Protein AF-A0A2W4JVY8-F1 (afdb_monomer_lite)

Radius of gyration: 20.28 Å; chains: 1; bounding box: 58×46×35 Å

Sequence (181 aa):
MRAIDIDEDLDGDTRDTGRDAWSLAETLRISRDPRIKYVIYEGQMFSSYASGGVPAWTWRPYTGENEHPSHIHVSILPTAKAAEDTSPWLSGPLAAPPPRTLQKGGTCMVKLPVLRHGDKGGNVKSLQALLVSKAGQYVGPKGPDGVFGRATDSAVRNVQKFFGLKVDGIVGEKTWPCLFL

Structure (mmCIF, N/CA/C/O backbone):
data_AF-A0A2W4JVY8-F1
#
_entry.id   AF-A0A2W4JVY8-F1
#
loop_
_atom_site.group_PDB
_atom_site.id
_atom_site.type_symbol
_atom_site.label_atom_id
_atom_site.label_alt_id
_atom_site.label_comp_id
_atom_site.label_asym_id
_atom_site.label_entity_id
_atom_site.label_seq_id
_atom_site.pdbx_PDB_ins_code
_atom_site.Cartn_x
_atom_site.Cartn_y
_atom_site.Cartn_z
_atom_site.occupancy
_atom_site.B_iso_or_equiv
_atom_site.auth_seq_id
_atom_site.auth_comp_id
_atom_site.auth_asym_id
_atom_site.auth_atom_id
_atom_site.pdbx_PDB_model_num
ATOM 1 N N . MET A 1 1 ? 27.002 3.069 -4.798 1.00 45.94 1 MET A N 1
ATOM 2 C CA . MET A 1 1 ? 26.092 3.998 -4.090 1.00 45.94 1 MET A CA 1
ATOM 3 C C . MET A 1 1 ? 26.222 3.730 -2.604 1.00 45.94 1 MET A C 1
ATOM 5 O O . MET A 1 1 ? 26.341 2.567 -2.251 1.00 45.94 1 MET A O 1
ATOM 9 N N . ARG A 1 2 ? 26.241 4.769 -1.763 1.00 49.28 2 ARG A 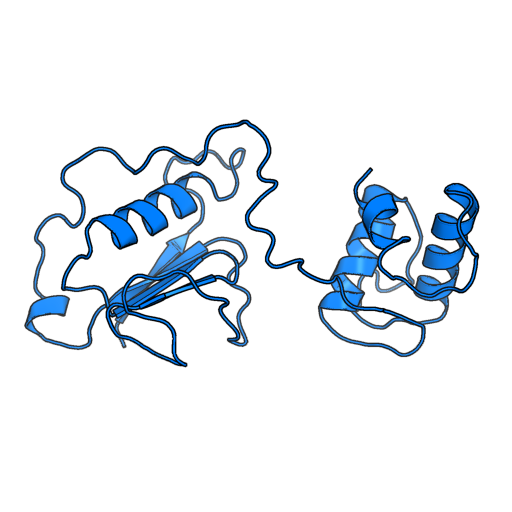N 1
ATOM 10 C CA . ARG A 1 2 ? 26.074 4.615 -0.313 1.00 49.28 2 ARG A CA 1
ATOM 11 C C . ARG A 1 2 ? 24.605 4.885 -0.003 1.00 49.28 2 ARG A C 1
ATOM 13 O O . ARG A 1 2 ? 24.094 5.946 -0.358 1.00 49.28 2 ARG A O 1
ATOM 20 N N . ALA A 1 3 ? 23.933 3.899 0.562 1.00 52.94 3 ALA A N 1
ATOM 21 C CA . ALA A 1 3 ? 22.595 4.037 1.101 1.00 52.94 3 ALA A CA 1
ATOM 22 C C . ALA A 1 3 ? 22.622 3.509 2.529 1.00 52.94 3 ALA A C 1
ATOM 24 O O . ALA A 1 3 ? 23.409 2.610 2.832 1.00 52.94 3 ALA A O 1
ATOM 25 N N . ILE A 1 4 ? 21.830 4.133 3.387 1.00 55.50 4 ILE A N 1
ATOM 26 C CA . ILE A 1 4 ? 21.646 3.718 4.767 1.00 55.50 4 ILE A CA 1
ATOM 27 C C . ILE A 1 4 ? 20.221 3.189 4.844 1.00 55.50 4 ILE A C 1
ATOM 29 O O . ILE A 1 4 ? 19.272 3.925 4.564 1.00 55.50 4 ILE A O 1
ATOM 33 N N . ASP A 1 5 ? 20.104 1.912 5.183 1.00 47.69 5 ASP A N 1
ATOM 34 C CA . ASP A 1 5 ? 18.845 1.310 5.590 1.00 47.69 5 ASP A CA 1
ATOM 35 C C . ASP A 1 5 ? 18.702 1.575 7.089 1.00 47.69 5 ASP A C 1
ATOM 37 O O . ASP A 1 5 ? 19.591 1.235 7.873 1.00 47.69 5 ASP A O 1
ATOM 41 N N . ILE A 1 6 ? 17.641 2.280 7.469 1.00 53.25 6 ILE A N 1
ATOM 42 C CA . ILE A 1 6 ? 17.311 2.537 8.870 1.00 53.25 6 ILE A CA 1
ATOM 43 C C . ILE A 1 6 ? 16.047 1.729 9.154 1.00 53.25 6 ILE A C 1
ATOM 45 O O . ILE A 1 6 ? 15.000 1.979 8.548 1.00 53.25 6 ILE A O 1
ATOM 49 N N . ASP A 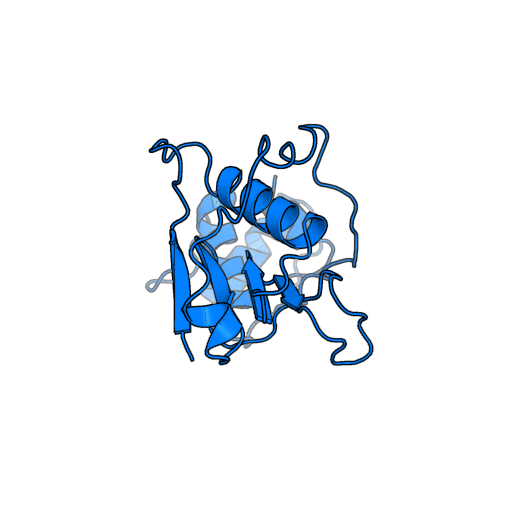1 7 ? 16.174 0.734 10.027 1.00 48.56 7 ASP A N 1
ATOM 50 C CA . ASP A 1 7 ? 15.074 -0.154 10.396 1.00 48.56 7 ASP A CA 1
ATOM 51 C C . ASP A 1 7 ? 13.972 0.585 11.175 1.00 48.56 7 ASP A C 1
ATOM 53 O O . ASP A 1 7 ? 14.187 1.657 11.741 1.00 48.56 7 ASP A O 1
ATOM 57 N N . GLU A 1 8 ? 12.777 -0.008 11.154 1.00 51.88 8 GLU A N 1
ATOM 58 C CA . GLU A 1 8 ? 11.476 0.521 11.597 1.00 51.88 8 GLU A CA 1
ATOM 59 C C . GLU A 1 8 ? 11.402 1.094 13.019 1.00 51.88 8 GLU A C 1
ATOM 61 O O . GLU A 1 8 ? 10.460 1.824 13.325 1.00 51.88 8 GLU A O 1
ATOM 66 N N . ASP A 1 9 ? 12.358 0.752 13.877 1.00 45.59 9 ASP A N 1
ATOM 67 C CA . ASP A 1 9 ? 12.278 0.956 15.316 1.00 45.59 9 ASP A CA 1
ATOM 68 C C . ASP A 1 9 ? 13.408 1.881 15.795 1.00 45.59 9 ASP A C 1
ATOM 70 O O . ASP A 1 9 ? 14.506 1.445 16.149 1.00 45.59 9 ASP A O 1
ATOM 74 N N . LEU A 1 10 ? 13.155 3.192 15.726 1.00 46.56 10 LEU A N 1
ATOM 75 C CA . LEU A 1 10 ? 14.096 4.224 16.171 1.00 46.56 10 LEU A CA 1
ATOM 76 C C . LEU A 1 10 ? 14.033 4.465 17.688 1.00 46.56 10 LEU A C 1
ATOM 78 O O . LEU A 1 10 ? 14.970 5.055 18.234 1.00 46.56 10 LEU A O 1
ATOM 82 N N . ASP A 1 11 ? 12.965 4.019 18.359 1.00 44.34 11 ASP A N 1
ATOM 83 C CA . ASP A 1 11 ? 12.701 4.245 19.785 1.00 44.34 11 ASP A CA 1
ATOM 84 C C . ASP A 1 11 ? 12.728 2.964 20.652 1.00 44.34 11 ASP A C 1
ATOM 86 O O . ASP A 1 11 ? 12.829 3.055 21.879 1.00 44.34 11 ASP A O 1
ATOM 90 N N . GLY A 1 12 ? 12.750 1.779 20.038 1.00 40.28 12 GLY A N 1
ATOM 91 C CA . GLY A 1 12 ? 12.801 0.466 20.684 1.00 40.28 12 GLY A CA 1
ATOM 92 C C . GLY A 1 12 ? 11.430 -0.134 21.031 1.00 40.28 12 GLY A C 1
ATOM 93 O O . GLY A 1 12 ? 11.389 -1.138 21.757 1.00 40.28 12 GLY A O 1
ATOM 94 N N . ASP A 1 13 ? 10.313 0.462 20.588 1.00 40.75 13 ASP A N 1
ATOM 95 C CA . ASP A 1 13 ? 8.955 -0.041 20.824 1.00 40.75 13 ASP A CA 1
ATOM 96 C C . ASP A 1 13 ? 8.315 -0.615 19.549 1.00 40.75 13 ASP A C 1
ATOM 98 O O . ASP A 1 13 ? 7.598 0.036 18.791 1.00 40.75 13 ASP A O 1
ATOM 102 N N . THR A 1 14 ? 8.440 -1.934 19.397 1.00 43.03 14 THR A N 1
ATOM 103 C CA . THR A 1 14 ? 7.786 -2.762 18.356 1.00 43.03 14 THR A CA 1
ATOM 104 C C . THR A 1 14 ? 6.246 -2.650 18.253 1.00 43.03 14 THR A C 1
ATOM 106 O O . THR A 1 14 ? 5.627 -3.346 17.444 1.00 43.03 14 THR A O 1
ATOM 109 N N . ARG A 1 15 ? 5.589 -1.815 19.071 1.00 45.47 15 ARG A N 1
ATOM 110 C CA . ARG A 1 15 ? 4.135 -1.588 19.076 1.00 45.47 15 ARG A CA 1
ATOM 111 C C . ARG A 1 15 ? 3.661 -0.463 18.148 1.00 45.47 15 ARG A C 1
ATOM 113 O O . ARG A 1 15 ? 2.446 -0.374 17.955 1.00 45.47 15 ARG A O 1
ATOM 120 N N . ASP A 1 16 ? 4.546 0.362 17.574 1.00 49.28 16 ASP A N 1
ATOM 121 C CA . ASP A 1 16 ? 4.160 1.494 16.700 1.00 49.28 16 ASP A CA 1
ATOM 122 C C . ASP A 1 16 ? 4.708 1.422 15.260 1.00 49.28 16 ASP A C 1
ATOM 124 O O . ASP A 1 16 ? 4.987 2.456 14.648 1.00 49.28 16 ASP A O 1
ATOM 128 N N . THR A 1 17 ? 4.822 0.196 14.723 1.00 46.59 17 THR A N 1
ATOM 129 C CA . THR A 1 17 ? 5.230 -0.164 13.342 1.00 46.59 17 THR A CA 1
ATOM 130 C C . THR A 1 17 ? 5.164 1.013 12.351 1.00 46.59 17 THR A C 1
ATOM 132 O O . THR A 1 17 ? 4.081 1.381 11.879 1.00 46.59 17 THR A O 1
ATOM 135 N N . GLY A 1 18 ? 6.317 1.637 12.082 1.00 50.03 18 GLY A N 1
ATOM 136 C CA . GLY A 1 18 ? 6.520 2.605 10.998 1.00 50.03 18 GLY A CA 1
ATOM 137 C C . GLY A 1 18 ? 6.258 4.090 11.301 1.00 50.03 18 GLY A C 1
ATOM 138 O O . GLY A 1 18 ? 6.602 4.942 10.477 1.00 50.03 18 GLY A O 1
ATOM 139 N N . ARG A 1 19 ? 5.690 4.483 12.452 1.00 52.03 19 ARG A N 1
ATOM 140 C CA . ARG A 1 19 ? 5.363 5.913 12.684 1.00 52.03 19 ARG A CA 1
ATOM 141 C C . ARG A 1 19 ? 6.576 6.830 12.805 1.00 52.03 19 ARG A C 1
ATOM 143 O O . ARG A 1 19 ? 6.536 7.964 12.309 1.00 52.03 19 ARG A O 1
ATOM 150 N N . ASP A 1 20 ? 7.649 6.341 13.406 1.00 59.16 20 ASP A N 1
ATOM 151 C CA . ASP A 1 20 ? 8.881 7.111 13.566 1.00 59.16 20 ASP A CA 1
ATOM 152 C C . ASP A 1 20 ? 9.660 7.197 12.257 1.00 59.16 20 ASP A C 1
ATOM 154 O O . ASP A 1 20 ? 10.174 8.260 11.905 1.00 59.16 20 ASP A O 1
ATOM 158 N N . ALA A 1 21 ? 9.649 6.119 11.471 1.00 64.06 21 ALA A N 1
ATOM 159 C CA . ALA A 1 21 ? 10.244 6.086 10.141 1.00 64.06 21 ALA A CA 1
ATOM 160 C C . ALA A 1 21 ? 9.531 7.043 9.166 1.00 64.06 21 ALA A C 1
ATOM 162 O O . ALA A 1 21 ? 10.201 7.752 8.410 1.00 64.06 21 ALA A O 1
ATOM 163 N N . TRP A 1 22 ? 8.196 7.154 9.230 1.00 70.25 22 TRP A N 1
ATOM 164 C CA . TRP A 1 22 ? 7.463 8.177 8.474 1.00 70.25 22 TRP A CA 1
ATOM 165 C C . TRP A 1 22 ? 7.855 9.591 8.906 1.00 70.25 22 TRP A C 1
ATOM 167 O O . TRP A 1 22 ? 8.162 10.439 8.066 1.00 70.25 22 TRP A O 1
ATOM 177 N N . SER A 1 23 ? 7.866 9.843 10.217 1.00 69.69 23 SER A N 1
ATOM 178 C CA . SER A 1 23 ? 8.196 11.155 10.783 1.00 69.69 23 SER A CA 1
ATOM 179 C C . SER A 1 23 ? 9.606 11.574 10.373 1.00 69.69 23 SER A C 1
ATOM 181 O O . SER A 1 23 ? 9.819 12.703 9.927 1.00 69.69 23 SER A O 1
ATOM 183 N N . LEU A 1 24 ? 10.560 10.642 10.401 1.00 71.12 24 LEU A N 1
ATOM 184 C CA . LEU A 1 24 ? 11.912 10.835 9.892 1.00 71.12 24 LEU A CA 1
ATOM 185 C C . LEU A 1 24 ? 11.927 11.137 8.387 1.00 71.12 24 LEU A C 1
ATOM 187 O O . LEU A 1 24 ? 12.520 12.137 7.978 1.00 71.12 24 LEU A O 1
ATOM 191 N N . ALA A 1 25 ? 11.254 10.330 7.564 1.00 77.31 25 ALA A N 1
ATOM 192 C CA . ALA A 1 25 ? 11.216 10.524 6.116 1.00 77.31 25 ALA A CA 1
ATOM 193 C C . ALA A 1 25 ? 10.635 11.892 5.729 1.00 77.31 25 ALA A C 1
ATOM 195 O O . ALA A 1 25 ? 11.188 12.594 4.878 1.00 77.31 25 ALA A O 1
ATOM 196 N N . GLU A 1 26 ? 9.551 12.305 6.384 1.00 79.25 26 GLU A N 1
ATOM 197 C CA . GLU A 1 26 ? 8.922 13.598 6.138 1.00 79.25 26 GLU A CA 1
ATOM 198 C C . GLU A 1 26 ? 9.798 14.755 6.630 1.00 79.25 26 GLU A C 1
ATOM 200 O O . GLU A 1 26 ? 9.937 15.762 5.931 1.00 79.25 26 GLU A O 1
ATOM 205 N N . THR A 1 27 ? 10.476 14.598 7.770 1.00 74.31 27 THR A N 1
ATOM 206 C CA . THR A 1 27 ? 11.435 15.603 8.256 1.00 74.31 27 THR A CA 1
ATOM 207 C C . THR A 1 27 ? 12.571 15.811 7.257 1.00 74.31 27 THR A C 1
ATOM 209 O O . THR A 1 27 ? 12.900 16.950 6.931 1.00 74.31 27 THR A O 1
ATOM 212 N N . LEU A 1 28 ? 13.126 14.724 6.712 1.00 82.31 28 LEU A N 1
ATOM 213 C CA . LEU A 1 28 ? 14.167 14.764 5.681 1.00 82.31 28 LEU A CA 1
ATOM 214 C C . LEU A 1 28 ? 13.677 15.426 4.383 1.00 82.31 28 LEU A C 1
ATOM 216 O O . LEU A 1 28 ? 14.425 16.141 3.713 1.00 82.31 28 LEU A O 1
ATOM 220 N N . ARG A 1 29 ? 12.407 15.217 4.019 1.00 85.88 29 ARG A N 1
ATOM 221 C CA . ARG A 1 29 ? 11.802 15.851 2.842 1.00 85.88 29 ARG A CA 1
ATOM 222 C C . ARG A 1 29 ? 11.635 17.356 3.022 1.00 85.88 29 ARG A C 1
ATOM 224 O O . ARG A 1 29 ? 11.887 18.117 2.087 1.00 85.88 29 ARG A O 1
ATOM 231 N N . ILE A 1 30 ? 11.178 17.776 4.202 1.00 77.25 30 ILE A N 1
ATOM 232 C CA . ILE A 1 30 ? 10.960 19.185 4.546 1.00 77.25 30 ILE A CA 1
ATOM 233 C C . ILE A 1 30 ? 12.297 19.915 4.693 1.00 77.25 30 ILE A C 1
ATOM 235 O O . ILE A 1 30 ? 12.424 21.029 4.187 1.00 77.25 30 ILE A O 1
ATOM 239 N N . SER A 1 31 ? 13.295 19.291 5.331 1.00 80.00 31 SER A N 1
ATOM 240 C CA . SER A 1 31 ? 14.620 19.893 5.526 1.00 80.00 31 SER A CA 1
ATOM 241 C C . SER A 1 31 ? 15.351 20.137 4.208 1.00 80.00 31 SER A C 1
ATOM 243 O O . SER A 1 31 ? 16.177 21.044 4.122 1.00 80.00 31 SER A O 1
ATOM 245 N N . ARG A 1 32 ? 15.019 19.353 3.172 1.00 84.38 32 ARG A N 1
ATOM 246 C CA . ARG A 1 32 ? 15.651 19.393 1.851 1.00 84.38 32 ARG A CA 1
ATOM 247 C C . ARG A 1 32 ? 17.173 19.295 1.932 1.00 84.38 32 ARG A C 1
ATOM 249 O O . ARG A 1 32 ? 17.879 20.009 1.216 1.00 84.38 32 ARG A O 1
ATOM 256 N N . ASP A 1 33 ? 17.665 18.424 2.815 1.00 82.44 33 ASP A N 1
ATOM 257 C CA . ASP A 1 33 ? 19.097 18.290 3.071 1.00 82.44 33 ASP A CA 1
ATOM 258 C C . ASP A 1 33 ? 19.864 18.041 1.753 1.00 82.44 33 ASP A C 1
ATOM 260 O O . ASP A 1 33 ? 19.528 17.120 0.995 1.00 82.44 33 ASP A O 1
ATOM 264 N N . PRO A 1 34 ? 20.892 18.853 1.445 1.00 79.69 34 PRO A N 1
ATOM 265 C CA . PRO A 1 34 ? 21.579 18.812 0.159 1.00 79.69 34 PRO A CA 1
ATOM 266 C C . PRO A 1 34 ? 22.365 17.519 -0.077 1.00 79.69 34 PRO A C 1
ATOM 268 O O . PRO A 1 34 ? 22.817 17.293 -1.198 1.00 79.69 34 PRO A O 1
ATOM 271 N N . ARG A 1 35 ? 22.551 16.671 0.941 1.00 82.06 35 ARG A N 1
ATOM 272 C CA . ARG A 1 35 ? 23.221 15.369 0.818 1.00 82.06 35 ARG A CA 1
ATOM 273 C C . ARG A 1 35 ? 22.297 14.292 0.270 1.00 82.06 35 ARG A C 1
ATOM 275 O O . ARG A 1 35 ? 22.786 13.296 -0.259 1.00 82.06 35 ARG A O 1
ATOM 282 N N . ILE A 1 36 ? 20.981 14.472 0.368 1.00 84.94 36 ILE A N 1
ATOM 283 C CA . ILE A 1 36 ? 20.000 13.454 -0.010 1.00 84.94 36 ILE A CA 1
ATOM 284 C C . ILE A 1 36 ? 19.910 13.336 -1.530 1.00 84.94 36 ILE A C 1
ATOM 286 O O . ILE A 1 36 ? 19.740 14.312 -2.263 1.00 84.94 36 ILE A O 1
ATOM 290 N N . LYS A 1 37 ? 19.957 12.097 -2.016 1.00 80.75 37 LYS A N 1
ATOM 291 C CA . LYS A 1 37 ? 19.628 11.744 -3.396 1.00 80.75 37 LYS A CA 1
ATOM 292 C C . LYS A 1 37 ? 18.159 11.349 -3.521 1.00 80.75 37 LYS A C 1
ATOM 294 O O . LYS A 1 37 ? 17.433 11.919 -4.337 1.00 80.75 37 LYS A O 1
ATOM 299 N N . TYR A 1 38 ? 17.729 10.374 -2.727 1.00 84.81 38 TYR A N 1
ATOM 300 C CA . TYR A 1 38 ? 16.336 9.949 -2.626 1.00 84.81 38 TYR A CA 1
ATOM 301 C C . TYR A 1 38 ? 16.081 9.234 -1.301 1.00 84.81 38 TYR A C 1
ATOM 303 O O . TYR A 1 38 ? 17.010 8.718 -0.682 1.00 84.81 38 TYR A O 1
ATOM 311 N N . VAL A 1 39 ? 14.815 9.190 -0.903 1.00 85.38 39 VAL A N 1
ATOM 312 C CA . VAL A 1 39 ? 14.324 8.441 0.257 1.00 85.38 39 VAL A CA 1
ATOM 313 C C . VAL A 1 39 ? 13.167 7.561 -0.194 1.00 85.38 39 VAL A C 1
ATOM 315 O O . VAL A 1 39 ? 12.361 8.019 -1.004 1.00 85.38 39 VAL A O 1
ATOM 318 N N . ILE A 1 40 ? 13.100 6.325 0.301 1.00 76.19 40 ILE A N 1
ATOM 319 C CA . ILE A 1 40 ? 12.022 5.360 0.040 1.00 76.19 40 ILE A CA 1
ATOM 320 C C . ILE A 1 40 ? 11.433 4.917 1.379 1.00 76.19 40 ILE A C 1
ATOM 322 O O . ILE A 1 40 ? 12.184 4.647 2.314 1.00 76.19 40 ILE A O 1
ATOM 326 N N . TYR A 1 41 ? 10.109 4.856 1.460 1.00 73.69 41 TYR A N 1
ATOM 327 C CA . TYR A 1 41 ? 9.358 4.417 2.632 1.00 73.69 41 TYR A CA 1
ATOM 328 C C . TYR A 1 41 ? 7.995 3.871 2.179 1.00 73.69 41 TYR A C 1
ATOM 330 O O . TYR A 1 41 ? 7.305 4.565 1.431 1.00 73.69 41 TYR A O 1
ATOM 338 N N . GLU A 1 42 ? 7.613 2.656 2.591 1.00 69.69 42 GLU A N 1
ATOM 339 C CA . GLU A 1 42 ? 6.275 2.066 2.361 1.00 69.69 42 GLU A CA 1
ATOM 340 C C . GLU A 1 42 ? 5.772 2.173 0.906 1.00 69.69 42 GLU A C 1
ATOM 342 O O . GLU A 1 42 ? 4.680 2.675 0.618 1.00 69.69 42 GLU A O 1
ATOM 347 N N . GLY A 1 43 ? 6.604 1.778 -0.063 1.00 71.25 43 GLY A N 1
ATOM 348 C CA . GLY A 1 43 ? 6.243 1.856 -1.485 1.00 71.25 43 GLY A CA 1
ATOM 349 C C . GLY A 1 43 ? 6.099 3.285 -2.034 1.00 71.25 43 GLY A C 1
ATOM 350 O O . GLY A 1 43 ? 5.583 3.482 -3.137 1.00 71.25 43 GLY A O 1
ATOM 351 N N . GLN A 1 44 ? 6.571 4.298 -1.307 1.00 78.69 44 GLN A N 1
ATOM 352 C CA . GLN A 1 44 ? 6.668 5.688 -1.747 1.00 78.69 44 GLN A CA 1
ATOM 353 C C . GLN A 1 44 ? 8.123 6.150 -1.766 1.00 78.69 44 GLN A C 1
ATOM 355 O O . GLN A 1 44 ? 8.978 5.608 -1.075 1.00 78.69 44 GLN A O 1
ATOM 360 N N . MET A 1 45 ? 8.420 7.181 -2.555 1.00 86.06 45 MET A N 1
ATOM 361 C CA . MET A 1 45 ? 9.717 7.847 -2.537 1.00 86.06 45 MET A CA 1
ATOM 362 C C . MET A 1 45 ? 9.626 9.341 -2.826 1.00 86.06 45 MET A C 1
ATOM 364 O O . MET A 1 45 ? 8.690 9.804 -3.474 1.00 86.06 45 MET A O 1
ATOM 368 N N . PHE A 1 46 ? 10.658 10.085 -2.447 1.00 87.00 46 PHE A N 1
ATOM 369 C CA . PHE A 1 46 ? 10.963 11.397 -3.019 1.00 87.00 46 PHE A CA 1
ATOM 370 C C . PHE A 1 46 ? 12.442 11.466 -3.408 1.00 87.00 46 PHE A C 1
ATOM 372 O O . PHE A 1 46 ? 13.271 10.709 -2.907 1.00 87.00 46 PHE A O 1
ATOM 379 N N . SER A 1 47 ? 12.790 12.379 -4.313 1.00 87.88 47 SER A N 1
ATOM 380 C CA . SER A 1 47 ? 14.177 12.620 -4.735 1.00 87.88 47 SER A CA 1
ATOM 381 C C . SER A 1 47 ? 14.516 14.104 -4.729 1.00 87.88 47 SER A C 1
ATOM 383 O O . SER A 1 47 ? 13.637 14.938 -4.935 1.00 87.88 47 SER A O 1
ATOM 385 N N . SER A 1 48 ? 15.796 14.440 -4.564 1.00 87.69 48 SER A N 1
ATOM 386 C CA . SER A 1 48 ? 16.286 15.828 -4.634 1.00 87.69 48 SER A CA 1
ATOM 387 C C . SER A 1 48 ? 16.277 16.420 -6.051 1.00 87.69 48 SER A C 1
ATOM 389 O O . SER A 1 48 ? 16.536 17.606 -6.237 1.00 87.69 48 SER A O 1
ATOM 391 N N . TYR A 1 49 ? 15.922 15.612 -7.051 1.00 86.06 49 TYR A N 1
ATOM 392 C CA . TYR A 1 49 ? 15.770 15.985 -8.454 1.00 86.06 49 TYR A CA 1
ATOM 393 C C . TYR A 1 49 ? 14.392 15.584 -8.989 1.00 86.06 49 TYR A C 1
ATOM 395 O O . TYR A 1 49 ? 13.760 14.649 -8.486 1.00 86.06 49 TYR A O 1
ATOM 403 N N . ALA A 1 50 ? 13.934 16.283 -10.028 1.00 82.75 50 ALA A N 1
ATOM 404 C CA . ALA A 1 50 ? 12.717 15.922 -10.746 1.00 82.75 50 ALA A CA 1
ATOM 405 C C . ALA A 1 50 ? 12.924 14.623 -11.541 1.00 82.75 50 ALA A C 1
ATOM 407 O O . ALA A 1 50 ? 13.984 14.410 -12.128 1.00 82.75 50 ALA A O 1
ATOM 408 N N . SER A 1 51 ? 11.919 13.749 -11.566 1.00 76.69 51 SER A N 1
ATOM 409 C CA . SER A 1 51 ? 11.955 12.508 -12.353 1.00 76.69 51 SER A CA 1
ATOM 410 C C . SER A 1 51 ? 10.542 12.063 -12.710 1.00 76.69 51 SER A C 1
ATOM 412 O O . SER A 1 51 ? 9.624 12.213 -11.903 1.00 76.69 51 SER A O 1
ATOM 414 N N . GLY A 1 52 ? 10.360 11.538 -13.925 1.00 72.06 52 GLY A N 1
ATOM 415 C CA . GLY A 1 52 ? 9.065 11.033 -14.397 1.00 72.06 52 GLY A CA 1
ATOM 416 C C . GLY A 1 52 ? 7.946 12.081 -14.399 1.00 72.06 52 GLY A C 1
ATOM 417 O O . GLY A 1 52 ? 6.802 11.743 -14.124 1.00 72.06 52 GLY A O 1
ATOM 418 N N . GLY A 1 53 ? 8.271 13.360 -14.629 1.00 77.88 53 GLY A N 1
ATOM 419 C CA . GLY A 1 53 ? 7.302 14.465 -14.580 1.00 77.88 53 GLY A CA 1
ATOM 420 C C . GLY A 1 53 ? 6.921 14.929 -13.169 1.00 77.88 53 GLY A C 1
ATOM 421 O O . GLY A 1 53 ? 6.160 15.882 -13.029 1.00 77.88 53 GLY A O 1
ATOM 422 N N . VAL A 1 54 ? 7.473 14.308 -12.123 1.00 75.19 54 VAL A N 1
ATOM 423 C CA . VAL A 1 54 ? 7.263 14.710 -10.728 1.00 75.19 54 VAL A CA 1
ATOM 424 C C . VAL A 1 54 ? 8.390 15.658 -10.289 1.00 75.19 54 VAL A C 1
ATOM 426 O O . VAL A 1 54 ? 9.564 15.304 -10.458 1.00 75.19 54 VAL A O 1
ATOM 429 N N . PRO A 1 55 ? 8.082 16.842 -9.719 1.00 81.31 55 PRO A N 1
ATOM 430 C CA . PRO A 1 55 ? 9.088 17.771 -9.206 1.00 81.31 55 PRO A CA 1
ATOM 431 C C . PRO A 1 55 ? 9.962 17.174 -8.094 1.00 81.31 55 PRO A C 1
ATOM 433 O O . PRO A 1 55 ? 9.577 16.229 -7.405 1.00 81.31 55 PRO A O 1
ATOM 436 N N . ALA A 1 56 ? 11.138 17.768 -7.878 1.00 86.62 56 ALA A N 1
ATOM 437 C CA . ALA A 1 56 ? 11.988 17.428 -6.739 1.00 86.62 56 ALA A CA 1
ATOM 438 C C . ALA A 1 56 ? 11.232 17.588 -5.403 1.00 86.62 56 ALA A C 1
ATOM 440 O O . ALA A 1 56 ? 10.338 18.428 -5.280 1.00 86.62 56 ALA A O 1
ATOM 441 N N . TRP A 1 57 ? 11.609 16.793 -4.399 1.00 85.19 57 TRP A N 1
ATOM 442 C CA . TRP A 1 57 ? 11.059 16.818 -3.033 1.00 85.19 57 TRP A CA 1
ATOM 443 C C . TRP A 1 57 ? 9.554 16.537 -2.931 1.00 85.19 57 TRP A C 1
ATOM 445 O O . TRP A 1 57 ? 8.914 16.874 -1.930 1.00 85.19 57 TRP A O 1
ATOM 455 N N . THR A 1 58 ? 8.990 15.914 -3.964 1.00 83.88 58 THR A N 1
ATOM 456 C CA . THR A 1 58 ? 7.583 15.516 -4.026 1.00 83.88 58 THR A CA 1
ATOM 457 C C . THR A 1 58 ? 7.479 14.003 -3.881 1.00 83.88 58 THR A C 1
ATOM 459 O O . THR A 1 58 ? 8.201 13.265 -4.556 1.00 83.88 58 THR A O 1
ATOM 462 N N . TRP A 1 59 ? 6.591 13.552 -2.993 1.00 80.19 59 TRP A N 1
ATOM 463 C CA . TRP A 1 59 ? 6.273 12.138 -2.822 1.00 80.19 59 TRP A CA 1
ATOM 464 C C . TRP A 1 59 ? 5.692 11.552 -4.112 1.00 80.19 59 TRP A C 1
ATOM 466 O O . TRP A 1 59 ? 4.837 12.162 -4.757 1.00 80.19 59 TRP A O 1
ATOM 476 N N . ARG A 1 60 ? 6.144 10.355 -4.478 1.00 73.44 60 ARG A N 1
ATOM 477 C CA . ARG A 1 60 ? 5.640 9.582 -5.616 1.00 73.44 60 ARG A CA 1
ATOM 478 C C . ARG A 1 60 ? 5.673 8.083 -5.325 1.00 73.44 60 ARG A C 1
ATOM 480 O O . ARG A 1 60 ? 6.471 7.661 -4.490 1.00 73.44 60 ARG A O 1
ATOM 487 N N . PRO A 1 61 ? 4.863 7.273 -6.027 1.00 73.62 61 PRO A N 1
ATOM 488 C CA . PRO A 1 61 ? 4.947 5.823 -5.923 1.00 73.62 61 PRO A CA 1
ATOM 489 C C . PRO A 1 61 ? 6.354 5.318 -6.256 1.00 73.62 61 PRO A C 1
ATOM 491 O O . PRO A 1 61 ? 6.969 5.760 -7.232 1.00 73.62 61 PRO A O 1
ATOM 494 N N . TYR A 1 62 ? 6.854 4.389 -5.450 1.00 69.12 62 TYR A N 1
ATOM 495 C CA . TYR A 1 62 ? 8.040 3.608 -5.750 1.00 69.12 62 TYR A CA 1
ATOM 496 C C . TYR A 1 62 ? 7.616 2.318 -6.452 1.00 69.12 62 TYR A C 1
ATOM 498 O O . TYR A 1 62 ? 6.789 1.568 -5.948 1.00 69.12 62 TYR A O 1
ATOM 506 N N . THR A 1 63 ? 8.169 2.075 -7.637 1.00 64.06 63 THR A N 1
ATOM 507 C CA . THR A 1 63 ? 7.842 0.909 -8.474 1.00 64.06 63 THR A CA 1
ATOM 508 C C . THR A 1 63 ? 9.012 -0.073 -8.578 1.00 64.06 63 THR A C 1
ATOM 510 O O . THR A 1 63 ? 9.107 -0.801 -9.564 1.00 64.06 63 THR A O 1
ATOM 513 N N . GLY A 1 64 ? 9.964 -0.025 -7.640 1.00 58.97 64 GLY A N 1
ATOM 514 C CA . GLY A 1 64 ? 11.089 -0.961 -7.615 1.00 58.97 64 GLY A CA 1
ATOM 515 C C . GLY A 1 64 ? 10.698 -2.324 -7.046 1.00 58.97 64 GLY A C 1
ATOM 516 O O . GLY A 1 64 ? 9.674 -2.457 -6.386 1.00 58.97 64 GLY A O 1
ATOM 517 N N . GLU A 1 65 ? 11.526 -3.336 -7.313 1.00 42.28 65 GLU A N 1
ATOM 518 C CA . GLU A 1 65 ? 11.238 -4.746 -6.998 1.00 42.28 65 GLU A CA 1
ATOM 519 C C . GLU A 1 65 ? 11.190 -5.067 -5.492 1.00 42.28 65 GLU A C 1
ATOM 521 O O . GLU A 1 65 ? 10.679 -6.119 -5.119 1.00 42.28 65 GLU A O 1
ATOM 526 N N . ASN A 1 66 ? 11.691 -4.179 -4.625 1.00 48.62 66 ASN A N 1
ATOM 527 C CA . ASN A 1 66 ? 11.701 -4.371 -3.175 1.00 48.62 66 ASN A CA 1
ATOM 528 C C . ASN A 1 66 ? 10.642 -3.468 -2.528 1.00 48.62 66 ASN A C 1
ATOM 530 O O . ASN A 1 66 ? 10.775 -2.249 -2.538 1.00 48.62 66 ASN A O 1
ATOM 534 N N . GLU A 1 67 ? 9.582 -4.047 -1.965 1.00 47.22 67 GLU A N 1
ATOM 535 C CA . GLU A 1 67 ? 8.414 -3.288 -1.478 1.00 47.22 67 GLU A CA 1
ATOM 536 C C . GLU A 1 67 ? 8.696 -2.451 -0.207 1.00 47.22 67 GLU A C 1
ATOM 538 O O . GLU A 1 67 ? 7.822 -1.703 0.217 1.00 47.22 67 GLU A O 1
ATOM 543 N N . HIS A 1 68 ? 9.915 -2.527 0.357 1.00 49.44 68 HIS A N 1
ATOM 544 C CA . HIS A 1 68 ? 10.385 -1.805 1.556 1.00 49.44 68 HIS A CA 1
ATOM 545 C C . HIS A 1 68 ? 9.284 -1.583 2.627 1.00 49.44 68 HIS A C 1
ATOM 547 O O . HIS A 1 68 ? 9.031 -0.435 2.996 1.00 49.44 68 HIS A O 1
ATOM 553 N N . PRO A 1 69 ? 8.613 -2.657 3.105 1.00 50.12 69 PRO A N 1
ATOM 554 C CA . PRO A 1 69 ? 7.390 -2.564 3.911 1.00 50.12 69 PRO A CA 1
ATOM 555 C C . PRO A 1 69 ? 7.655 -2.461 5.426 1.00 50.12 69 PRO A C 1
ATOM 557 O O . PRO A 1 69 ? 6.810 -2.865 6.220 1.00 50.12 69 PRO A O 1
ATOM 560 N N . SER A 1 70 ? 8.879 -2.087 5.818 1.00 51.16 70 SER A N 1
ATOM 561 C CA . SER A 1 70 ? 9.285 -2.070 7.231 1.00 51.16 70 SER A CA 1
ATOM 562 C C . SER A 1 70 ? 10.570 -1.281 7.528 1.00 51.16 70 SER A C 1
ATOM 564 O O . SER A 1 70 ? 11.169 -1.452 8.583 1.00 51.16 70 SER A O 1
ATOM 566 N N . HIS A 1 71 ? 11.093 -0.482 6.595 1.00 57.06 71 HIS A N 1
ATOM 567 C CA . HIS A 1 71 ? 12.292 0.330 6.842 1.00 57.06 71 HIS A CA 1
ATOM 568 C C . HIS A 1 71 ? 12.356 1.520 5.887 1.00 57.06 71 HIS A C 1
ATOM 570 O O . HIS A 1 71 ? 11.805 1.489 4.783 1.00 57.06 71 HIS A O 1
ATOM 576 N N . ILE A 1 72 ? 13.048 2.576 6.309 1.00 69.12 72 ILE A N 1
ATOM 577 C CA . ILE A 1 72 ? 13.333 3.732 5.460 1.00 69.12 72 ILE A CA 1
ATOM 578 C C . ILE A 1 72 ? 14.683 3.519 4.770 1.00 69.12 72 ILE A C 1
ATOM 580 O O . ILE A 1 72 ? 15.706 3.273 5.408 1.00 69.12 72 ILE A O 1
ATOM 584 N N . HIS A 1 73 ? 14.693 3.650 3.446 1.00 71.88 73 HIS A N 1
ATOM 585 C CA . HIS A 1 73 ? 15.922 3.636 2.661 1.00 71.88 73 HIS A CA 1
ATOM 586 C C . HIS A 1 73 ? 16.322 5.071 2.334 1.00 71.88 73 HIS A C 1
ATOM 588 O O . HIS A 1 73 ? 15.639 5.751 1.562 1.00 71.88 73 HIS A O 1
ATOM 594 N N . VAL A 1 74 ? 17.441 5.536 2.887 1.00 79.25 74 VAL A N 1
ATOM 595 C CA . VAL A 1 74 ? 17.970 6.881 2.634 1.00 79.25 74 VAL A CA 1
ATOM 596 C C . VAL A 1 74 ? 19.224 6.775 1.774 1.00 79.25 74 VAL A C 1
ATOM 598 O O . VAL A 1 74 ? 20.264 6.270 2.196 1.00 79.25 74 VAL A O 1
ATOM 601 N N . SER A 1 75 ? 19.148 7.281 0.545 1.00 80.75 75 SER A N 1
ATOM 602 C CA . SER A 1 75 ? 20.285 7.336 -0.373 1.00 80.75 75 SER A CA 1
ATOM 603 C C . SER A 1 75 ? 20.918 8.722 -0.376 1.00 80.75 75 SER A C 1
ATOM 605 O O . SER A 1 75 ? 20.225 9.725 -0.572 1.00 80.75 75 SER A O 1
ATOM 607 N N . ILE A 1 76 ? 22.245 8.781 -0.233 1.00 80.12 76 ILE A N 1
ATOM 608 C CA . ILE A 1 76 ? 23.022 10.020 -0.368 1.00 80.12 76 ILE A CA 1
ATOM 609 C C . ILE A 1 76 ? 23.545 10.225 -1.788 1.00 80.12 76 ILE A C 1
ATOM 611 O O . ILE A 1 76 ? 23.761 9.280 -2.557 1.00 80.12 76 ILE A O 1
ATOM 615 N N . LEU A 1 77 ? 23.777 11.487 -2.146 1.00 73.38 77 LEU A N 1
ATOM 616 C CA . LEU A 1 77 ? 24.441 11.848 -3.389 1.00 73.38 77 LEU A CA 1
ATOM 617 C C . LEU A 1 77 ? 25.850 11.234 -3.423 1.00 73.38 77 LEU A C 1
ATOM 619 O O . LEU A 1 77 ? 26.577 11.294 -2.432 1.00 73.38 77 LEU A O 1
ATOM 623 N N . PRO A 1 78 ? 26.277 10.663 -4.562 1.00 74.88 78 PRO A N 1
ATOM 624 C CA . PRO A 1 78 ? 27.597 10.061 -4.702 1.00 74.88 78 PRO A CA 1
ATOM 625 C C . PRO A 1 78 ? 28.670 11.138 -4.947 1.00 74.88 78 PRO A C 1
ATOM 627 O O . PRO A 1 78 ? 29.369 11.102 -5.956 1.00 74.88 78 PRO A O 1
ATOM 630 N N . THR A 1 79 ? 28.772 12.129 -4.060 1.00 74.56 79 THR A N 1
ATOM 631 C CA . THR A 1 79 ? 29.777 13.201 -4.116 1.00 74.56 79 THR A CA 1
ATOM 632 C C . THR A 1 79 ? 30.602 13.206 -2.832 1.00 74.56 79 THR A C 1
ATOM 634 O O . THR A 1 79 ? 30.077 12.889 -1.766 1.00 74.56 79 THR A O 1
ATOM 637 N N . ALA A 1 80 ? 31.884 13.583 -2.915 1.00 72.94 80 ALA A N 1
ATOM 638 C CA . ALA A 1 80 ? 32.762 13.659 -1.737 1.00 72.94 80 ALA A CA 1
ATOM 639 C C . ALA A 1 80 ? 32.169 14.601 -0.674 1.00 72.94 80 ALA A C 1
ATOM 641 O O . ALA A 1 80 ? 32.007 14.222 0.479 1.00 72.94 80 ALA A O 1
ATOM 642 N N . LYS A 1 81 ? 31.676 15.767 -1.119 1.00 75.38 81 LYS A N 1
ATOM 643 C CA . LYS A 1 81 ? 30.982 16.745 -0.272 1.00 75.38 81 LYS A CA 1
ATOM 644 C C . LYS A 1 81 ? 29.797 16.146 0.493 1.00 75.38 81 LYS A C 1
ATOM 646 O O . LYS A 1 81 ? 29.625 16.471 1.655 1.00 75.38 81 LYS A O 1
ATOM 651 N N . ALA A 1 82 ? 28.980 15.296 -0.133 1.00 62.97 82 ALA A N 1
ATOM 652 C CA . ALA A 1 82 ? 27.840 14.685 0.551 1.00 62.97 82 ALA A CA 1
ATOM 653 C C . ALA A 1 82 ? 28.234 13.499 1.445 1.00 62.97 82 ALA A C 1
ATOM 655 O O . ALA A 1 82 ? 27.571 13.242 2.444 1.00 62.97 82 ALA A O 1
ATOM 656 N N . ALA A 1 83 ? 29.296 12.773 1.087 1.00 64.88 83 ALA A N 1
ATOM 657 C CA . ALA A 1 83 ? 29.761 11.599 1.820 1.00 64.88 83 ALA A CA 1
ATOM 658 C C . ALA A 1 83 ? 30.603 11.936 3.062 1.00 64.88 83 ALA A C 1
ATOM 660 O O . ALA A 1 83 ? 30.685 11.109 3.968 1.00 64.88 83 ALA A O 1
ATOM 661 N N . GLU A 1 84 ? 31.250 13.101 3.077 1.00 72.19 84 GLU A N 1
ATOM 662 C CA . GLU A 1 84 ? 32.179 13.538 4.130 1.00 72.19 84 GLU A CA 1
ATOM 663 C C . GLU A 1 84 ? 31.555 14.558 5.092 1.00 72.19 84 GLU A C 1
ATOM 665 O O . GLU A 1 84 ? 32.128 14.858 6.136 1.00 72.19 84 GLU A O 1
ATOM 670 N N . ASP A 1 85 ? 30.378 15.090 4.760 1.00 70.69 85 ASP A N 1
ATOM 671 C CA . ASP A 1 85 ? 29.677 16.060 5.592 1.00 70.69 85 ASP A CA 1
ATOM 672 C C . ASP A 1 85 ? 28.995 15.368 6.780 1.00 70.69 85 ASP A C 1
ATOM 674 O O . ASP A 1 85 ? 27.946 14.727 6.653 1.00 70.69 85 ASP A O 1
ATOM 678 N N . THR A 1 86 ? 29.619 15.520 7.948 1.00 72.31 86 THR A N 1
ATOM 679 C CA . THR A 1 86 ? 29.183 14.985 9.243 1.00 72.31 86 THR A CA 1
ATOM 680 C C . THR A 1 86 ? 28.260 15.934 10.004 1.00 72.31 86 THR A C 1
ATOM 682 O O . THR A 1 86 ? 27.898 15.641 11.145 1.00 72.31 86 THR A O 1
ATOM 685 N N . SER A 1 87 ? 27.857 17.060 9.402 1.00 71.56 87 SER A N 1
ATOM 686 C CA . SER A 1 87 ? 26.949 18.007 10.050 1.00 71.56 87 SER A CA 1
ATOM 687 C C . SER A 1 87 ? 25.649 17.296 10.444 1.00 71.56 87 SER A C 1
ATOM 689 O O . SER A 1 87 ? 25.156 16.468 9.667 1.00 71.56 87 SER A O 1
ATOM 691 N N . PRO A 1 88 ? 25.053 17.606 11.607 1.00 68.75 88 PRO A N 1
ATOM 692 C CA . PRO A 1 88 ? 23.766 17.039 11.993 1.00 68.75 88 PRO A CA 1
ATOM 693 C C . PRO A 1 88 ? 22.733 17.204 10.872 1.00 68.75 88 PRO A C 1
ATOM 695 O O . PRO A 1 88 ? 22.544 18.298 10.348 1.00 68.75 88 PRO A O 1
ATOM 698 N N . TRP A 1 89 ? 22.099 16.102 10.465 1.00 63.94 89 TRP A N 1
ATOM 699 C CA . TRP A 1 89 ? 21.052 16.104 9.432 1.00 63.94 89 TRP A CA 1
ATOM 700 C C . TRP A 1 89 ? 19.754 16.743 9.928 1.00 63.94 89 TRP A C 1
ATOM 702 O O . TRP A 1 89 ? 18.972 17.273 9.143 1.00 63.94 89 TRP A O 1
ATOM 712 N N . LEU A 1 90 ? 19.535 16.689 11.241 1.00 64.19 90 LEU A N 1
ATOM 713 C CA . LEU A 1 90 ? 18.355 17.182 11.927 1.00 64.19 90 LEU A CA 1
ATOM 714 C C . LEU A 1 90 ? 18.808 17.955 13.165 1.00 64.19 90 LEU A C 1
ATOM 716 O O . LEU A 1 90 ? 19.560 17.429 13.983 1.00 64.19 90 LEU A O 1
ATOM 720 N N . SER A 1 91 ? 18.341 19.194 13.299 1.00 58.47 91 SER A N 1
ATOM 721 C CA . SER A 1 91 ? 18.683 20.086 14.423 1.00 58.47 91 SER A CA 1
ATOM 722 C C . SER A 1 91 ? 17.459 20.471 15.264 1.00 58.47 91 SER A C 1
ATOM 724 O O . SER A 1 91 ? 17.548 21.336 16.130 1.00 58.47 91 SER A O 1
ATOM 726 N N . GLY A 1 92 ? 16.304 19.864 14.984 1.00 58.28 92 GLY A N 1
ATOM 727 C CA . GLY A 1 92 ? 15.018 20.154 15.613 1.00 58.28 92 GLY A CA 1
ATOM 728 C C . GLY A 1 92 ? 14.170 18.889 15.773 1.00 58.28 92 GLY A C 1
ATOM 729 O O . GLY A 1 92 ? 14.608 17.814 15.359 1.00 58.28 92 GLY A O 1
ATOM 730 N N . PRO A 1 93 ? 12.979 18.996 16.388 1.00 55.56 93 PRO A N 1
ATOM 731 C CA . PRO A 1 93 ? 12.097 17.851 16.585 1.00 55.56 93 PRO A CA 1
ATOM 732 C C . PRO A 1 93 ? 11.701 17.233 15.239 1.00 55.56 93 PRO A C 1
ATOM 734 O O . PRO A 1 93 ? 11.551 17.949 14.245 1.00 55.56 93 PRO A O 1
ATOM 737 N N . LEU A 1 94 ? 11.519 15.908 15.221 1.00 59.50 94 LEU A N 1
ATOM 738 C CA . LEU A 1 94 ? 10.943 15.217 14.070 1.00 59.50 94 LEU A CA 1
ATOM 739 C C . LEU A 1 94 ? 9.584 15.838 13.723 1.00 59.50 94 LEU A C 1
ATOM 741 O O . LEU A 1 94 ? 8.842 16.289 14.601 1.00 59.50 94 LEU A O 1
ATOM 745 N N . ALA A 1 95 ? 9.270 15.868 12.430 1.00 57.62 95 ALA A N 1
ATOM 746 C CA . ALA A 1 95 ? 7.951 16.210 11.933 1.00 57.62 95 ALA A CA 1
ATOM 747 C C . ALA A 1 95 ? 6.922 15.376 12.696 1.00 57.62 95 ALA A C 1
ATOM 749 O O . ALA A 1 95 ? 7.083 14.166 12.832 1.00 57.62 95 ALA A O 1
ATOM 750 N N . ALA A 1 96 ? 5.889 16.031 13.226 1.00 52.12 96 ALA A N 1
ATOM 751 C CA . ALA A 1 96 ? 4.852 15.325 13.958 1.00 52.12 96 ALA A CA 1
ATOM 752 C C . ALA A 1 96 ? 4.262 14.219 13.064 1.00 52.12 96 ALA A C 1
ATOM 754 O O . ALA A 1 96 ? 3.994 14.495 11.887 1.00 52.12 96 ALA A O 1
ATOM 755 N N . PRO A 1 97 ? 4.025 13.004 13.597 1.00 54.94 97 PRO A N 1
ATOM 756 C CA . PRO A 1 97 ? 3.319 11.977 12.847 1.00 54.94 97 PRO A CA 1
ATOM 757 C C . PRO A 1 97 ? 1.965 12.544 12.399 1.00 54.94 97 PRO A C 1
ATOM 759 O O . PRO A 1 97 ? 1.404 13.415 13.080 1.00 54.94 97 PRO A O 1
ATOM 762 N N . PRO A 1 98 ? 1.415 12.087 11.262 1.00 49.16 98 PRO A N 1
ATOM 763 C CA . PRO A 1 98 ? 0.155 12.620 10.768 1.00 49.16 98 PRO A CA 1
ATOM 764 C C . PRO A 1 98 ? -0.917 12.498 11.868 1.00 49.16 98 PRO A C 1
ATOM 766 O O . PRO A 1 98 ? -0.933 11.498 12.596 1.00 49.16 98 PRO A O 1
ATOM 769 N N . PRO A 1 99 ? -1.803 13.499 12.037 1.00 40.75 99 PRO A N 1
ATOM 770 C CA . PRO A 1 99 ? -2.786 13.502 13.116 1.00 40.75 99 PRO A CA 1
ATOM 771 C C . PRO A 1 99 ? -3.608 12.205 13.137 1.00 40.75 99 PRO A C 1
ATOM 773 O O . PRO A 1 99 ? -4.001 11.683 12.096 1.00 40.75 99 PRO A O 1
ATOM 776 N N . ARG A 1 100 ? -3.925 11.707 14.344 1.00 39.94 100 ARG A N 1
ATOM 777 C CA . ARG A 1 100 ? -4.694 10.465 14.601 1.00 39.94 100 ARG A CA 1
ATOM 778 C C . ARG A 1 100 ? -6.181 10.551 14.197 1.00 39.94 100 ARG A C 1
ATOM 780 O O . ARG A 1 100 ? -7.006 9.755 14.634 1.00 39.94 100 ARG A O 1
ATOM 787 N N . THR A 1 101 ? -6.550 11.518 13.370 1.00 33.50 101 THR A N 1
ATOM 788 C CA . THR A 1 101 ? -7.806 11.543 12.624 1.00 33.50 101 THR A CA 1
ATOM 789 C C . THR A 1 101 ? -7.553 10.833 11.307 1.00 33.50 101 THR A C 1
ATOM 791 O O . THR A 1 101 ? -6.872 11.408 10.470 1.00 33.50 101 THR A O 1
ATOM 794 N N . LEU A 1 102 ? -8.064 9.604 11.152 1.00 33.69 102 LEU A N 1
ATOM 795 C CA . LEU A 1 102 ? -8.218 8.894 9.874 1.00 33.69 102 LEU A CA 1
ATOM 796 C C . LEU A 1 102 ? -7.174 9.277 8.806 1.00 33.69 102 LEU A C 1
ATOM 798 O O . LEU A 1 102 ? -7.367 10.239 8.064 1.00 33.69 102 LEU A O 1
ATOM 802 N N . GLN A 1 103 ? -6.140 8.451 8.629 1.00 38.41 103 GLN A N 1
ATOM 803 C CA . GLN A 1 103 ? -5.492 8.335 7.322 1.00 38.41 103 GLN A CA 1
ATOM 804 C C . GLN A 1 103 ? -6.552 7.883 6.302 1.00 38.41 103 GLN A C 1
ATOM 806 O O . GLN A 1 103 ? -6.763 6.702 6.043 1.00 38.41 103 GLN A O 1
ATOM 811 N N . LYS A 1 104 ? -7.310 8.848 5.787 1.00 39.28 104 LYS A N 1
ATOM 812 C CA . LYS A 1 104 ? -8.310 8.698 4.740 1.00 39.28 104 LYS A CA 1
ATOM 813 C C . LYS A 1 104 ? -8.351 10.021 3.977 1.00 39.28 104 LYS A C 1
ATOM 815 O O . LYS A 1 104 ? -9.152 10.899 4.271 1.00 39.28 104 LYS A O 1
ATOM 820 N N . GLY A 1 105 ? -7.442 10.149 3.012 1.00 36.09 105 GLY A N 1
ATOM 821 C CA . GLY A 1 105 ? -7.372 11.274 2.073 1.00 36.09 105 GLY A CA 1
ATOM 822 C C . GLY A 1 105 ? -5.963 11.855 1.972 1.00 36.09 105 GLY A C 1
ATOM 823 O O . GLY A 1 105 ? -5.704 12.930 2.485 1.00 36.09 105 GLY A O 1
ATOM 824 N N . GLY A 1 106 ? -4.994 11.147 1.392 1.00 31.52 106 GLY A N 1
ATOM 825 C CA . GLY A 1 106 ? -4.780 11.222 -0.055 1.00 31.52 106 GLY A CA 1
ATOM 826 C C . GLY A 1 106 ? -5.248 10.000 -0.835 1.00 31.52 106 GLY A C 1
ATOM 827 O O . GLY A 1 106 ? -4.514 9.037 -1.019 1.00 31.52 106 GLY A O 1
ATOM 828 N N . THR A 1 107 ? -6.457 10.075 -1.376 1.00 33.91 107 THR A N 1
ATOM 829 C CA . THR A 1 107 ? -6.855 9.270 -2.526 1.00 33.91 107 THR A CA 1
ATOM 830 C C . THR A 1 107 ? -6.141 9.798 -3.781 1.00 33.91 107 THR A C 1
ATOM 832 O O . THR A 1 107 ? -6.679 10.616 -4.515 1.00 33.91 107 THR A O 1
ATOM 835 N N . CYS A 1 108 ? -4.987 9.229 -4.135 1.00 32.84 108 CYS A N 1
ATOM 836 C CA . CYS A 1 108 ? -5.067 8.471 -5.381 1.00 32.84 108 CYS A CA 1
ATOM 837 C C . CYS A 1 108 ? -5.923 7.278 -4.988 1.00 32.84 108 CYS A C 1
ATOM 839 O O . CYS A 1 108 ? -5.542 6.564 -4.064 1.00 32.84 108 CYS A O 1
ATOM 841 N N . MET A 1 109 ? -7.125 7.122 -5.550 1.00 33.75 109 MET A N 1
ATOM 842 C CA . MET A 1 109 ? -7.857 5.872 -5.362 1.00 33.75 109 MET A CA 1
ATOM 843 C C . MET A 1 109 ? -6.868 4.766 -5.728 1.00 33.75 109 MET A C 1
ATOM 845 O O . MET A 1 109 ? -6.554 4.608 -6.908 1.00 33.75 109 MET A O 1
ATOM 849 N N . VAL A 1 110 ? -6.323 4.044 -4.744 1.00 41.25 110 VAL A N 1
ATOM 850 C CA . VAL A 1 110 ? -5.683 2.770 -5.033 1.00 41.25 110 VAL A CA 1
ATOM 851 C C . VAL A 1 110 ? -6.868 1.930 -5.438 1.00 41.25 110 VAL A C 1
ATOM 853 O O . VAL A 1 110 ? -7.607 1.412 -4.602 1.00 41.25 110 VAL A O 1
ATOM 856 N N . LYS A 1 111 ? -7.165 1.951 -6.736 1.00 49.50 111 LYS A N 1
ATOM 857 C CA . LYS A 1 111 ? -8.156 1.082 -7.321 1.00 49.50 111 LYS A CA 1
ATOM 858 C C . LYS A 1 111 ? -7.586 -0.303 -7.098 1.00 49.50 111 LYS A C 1
ATOM 860 O O . LYS A 1 111 ? -6.707 -0.734 -7.841 1.00 49.50 111 LYS A O 1
ATOM 865 N N . LEU A 1 112 ? -8.002 -0.926 -5.997 1.00 64.25 112 LEU A N 1
ATOM 866 C CA . LEU A 1 112 ? -7.530 -2.246 -5.639 1.00 64.25 112 LEU A CA 1
ATOM 867 C C . LEU A 1 112 ? -7.795 -3.151 -6.844 1.00 64.25 112 LEU A C 1
ATOM 869 O O . LEU A 1 112 ? -8.858 -3.042 -7.474 1.00 64.25 112 LEU A O 1
ATOM 873 N N . PRO A 1 113 ? -6.803 -3.962 -7.233 1.00 74.69 113 PRO A N 1
ATOM 874 C CA . PRO A 1 113 ? -6.852 -4.682 -8.488 1.00 74.69 113 PRO A CA 1
ATOM 875 C C . PRO A 1 113 ? -8.074 -5.592 -8.510 1.00 74.69 113 PRO A C 1
ATOM 877 O O . PRO A 1 113 ? -8.487 -6.140 -7.485 1.00 74.69 113 PRO A O 1
ATOM 880 N N . VAL A 1 114 ? -8.652 -5.756 -9.696 1.00 81.88 114 VAL A N 1
ATOM 881 C CA . VAL A 1 114 ? -9.689 -6.764 -9.892 1.00 81.88 114 VAL A CA 1
ATOM 882 C C . VAL A 1 114 ? -8.994 -8.113 -9.979 1.00 81.88 114 VAL A C 1
ATOM 884 O O . VAL A 1 114 ? -8.300 -8.360 -10.962 1.00 81.88 114 VAL A O 1
ATOM 887 N N . LEU A 1 115 ? -9.186 -8.961 -8.970 1.00 82.19 115 LEU A N 1
ATOM 888 C CA . LEU A 1 115 ? -8.596 -10.298 -8.916 1.00 82.19 115 LEU A CA 1
ATOM 889 C C . LE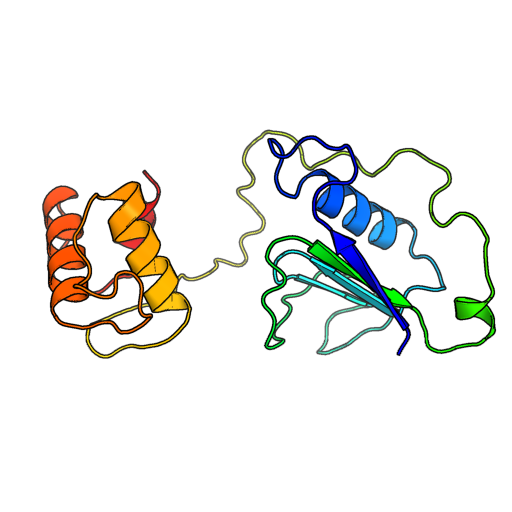U A 1 115 ? -9.652 -11.372 -9.165 1.00 82.19 115 LEU A C 1
ATOM 891 O O . LEU A 1 115 ? -10.795 -11.253 -8.716 1.00 82.19 115 LEU A O 1
ATOM 895 N N . ARG A 1 116 ? -9.273 -12.434 -9.868 1.00 88.56 116 ARG A N 1
ATOM 896 C CA . ARG A 1 116 ? -10.130 -13.579 -10.187 1.00 88.56 116 ARG A CA 1
ATOM 897 C C . ARG A 1 116 ? -9.317 -14.866 -10.303 1.00 88.56 116 ARG A C 1
ATOM 899 O O . ARG A 1 116 ? -8.091 -14.849 -10.377 1.00 88.56 116 ARG A O 1
ATOM 906 N N . HIS A 1 117 ? -10.023 -15.991 -10.376 1.00 90.88 117 HIS A N 1
ATOM 907 C CA . HIS A 1 117 ? -9.411 -17.298 -10.597 1.00 90.88 117 HIS A CA 1
ATOM 908 C C . HIS A 1 117 ? -8.442 -17.289 -11.794 1.00 90.88 117 HIS A C 1
ATOM 910 O O . HIS A 1 117 ? -8.808 -16.892 -12.900 1.00 90.88 117 HIS A O 1
ATOM 916 N N . GLY A 1 118 ? -7.229 -17.798 -11.576 1.00 82.00 118 GLY A N 1
ATOM 917 C CA . GLY A 1 118 ? -6.141 -17.841 -12.555 1.00 82.00 118 GLY A CA 1
ATOM 918 C C . GLY A 1 118 ? -5.091 -16.742 -12.379 1.00 82.00 118 GLY A C 1
ATOM 919 O O . GLY A 1 118 ? -3.953 -16.948 -12.805 1.00 82.00 118 GLY A O 1
ATOM 920 N N . ASP A 1 119 ? -5.429 -15.637 -11.709 1.00 77.44 119 ASP A N 1
ATOM 921 C CA . ASP A 1 119 ? -4.486 -14.552 -11.432 1.00 77.44 119 ASP A CA 1
ATOM 922 C C . ASP A 1 119 ? -3.367 -15.007 -10.486 1.00 77.44 119 ASP A C 1
ATOM 924 O O . ASP A 1 119 ? -3.534 -15.918 -9.666 1.00 77.44 119 ASP A O 1
ATOM 928 N N . LYS A 1 120 ? -2.202 -14.363 -10.595 1.00 78.12 120 LYS A N 1
ATOM 929 C CA . LYS A 1 120 ? -1.021 -14.6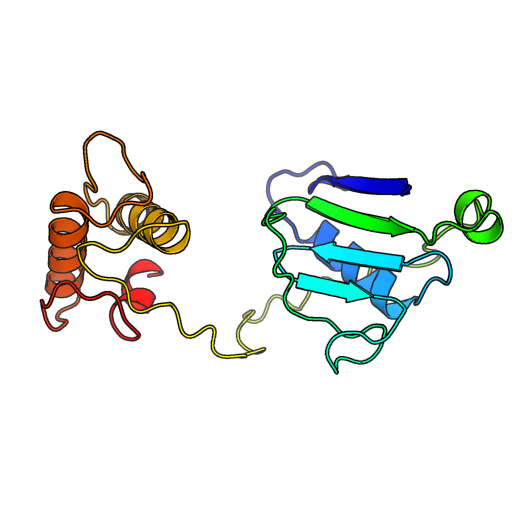59 -9.777 1.00 78.12 120 LYS A CA 1
ATOM 930 C C . LYS A 1 120 ? -0.273 -13.383 -9.396 1.00 78.12 120 LYS A C 1
ATOM 932 O O . LYS A 1 120 ? -0.363 -12.385 -10.106 1.00 78.12 120 LYS A O 1
ATOM 937 N N . GLY A 1 121 ? 0.504 -13.437 -8.316 1.00 64.06 121 GLY A N 1
ATOM 938 C CA . GLY A 1 121 ? 1.424 -12.374 -7.894 1.00 64.06 121 GLY A CA 1
ATOM 939 C C . GLY A 1 121 ? 1.120 -11.802 -6.508 1.00 64.06 121 GLY A C 1
ATOM 940 O O . GLY A 1 121 ? 0.253 -12.304 -5.789 1.00 64.06 121 GLY A O 1
ATOM 941 N N . GLY A 1 122 ? 1.835 -10.735 -6.136 1.00 60.31 122 GLY A N 1
ATOM 942 C CA . GLY A 1 122 ? 1.770 -10.124 -4.799 1.00 60.31 122 GLY A CA 1
ATOM 943 C C . GLY A 1 122 ? 0.351 -9.747 -4.368 1.00 60.31 122 GLY A C 1
ATOM 944 O O . GLY A 1 122 ? -0.081 -10.109 -3.279 1.00 60.31 122 GLY A O 1
ATOM 945 N N . ASN A 1 123 ? -0.440 -9.165 -5.273 1.00 68.56 123 ASN A N 1
ATOM 946 C CA . ASN A 1 123 ? -1.832 -8.788 -4.999 1.00 68.56 123 ASN A CA 1
ATOM 947 C C . ASN A 1 123 ? -2.717 -9.977 -4.584 1.00 68.56 123 ASN A C 1
ATOM 949 O O . ASN A 1 123 ? -3.559 -9.852 -3.695 1.00 68.56 123 ASN A O 1
ATOM 953 N N . VAL A 1 124 ? -2.516 -11.143 -5.206 1.00 76.25 124 VAL A N 1
ATOM 954 C CA . VAL A 1 124 ? -3.237 -12.374 -4.852 1.00 76.25 124 VAL A CA 1
ATOM 955 C C . VAL A 1 124 ? -2.789 -12.884 -3.489 1.00 76.25 124 VAL A C 1
ATOM 957 O O . VAL A 1 124 ? -3.619 -13.320 -2.694 1.00 76.25 124 VAL A O 1
ATOM 960 N N . LYS A 1 125 ? -1.493 -12.786 -3.189 1.00 71.88 125 LYS A N 1
ATOM 961 C CA . LYS A 1 125 ? -0.950 -13.180 -1.889 1.00 71.88 125 LYS A CA 1
ATOM 962 C C . LYS A 1 125 ? -1.523 -12.311 -0.766 1.00 71.88 125 LYS A C 1
ATOM 964 O O . LYS A 1 125 ? -1.947 -12.845 0.256 1.00 71.88 125 LYS A O 1
ATOM 969 N N . SER A 1 126 ? -1.632 -11.001 -0.986 1.00 77.94 126 SER A N 1
ATOM 970 C CA . SER A 1 126 ? -2.262 -10.065 -0.047 1.00 77.94 126 SER A CA 1
ATOM 971 C C . SER A 1 126 ? -3.750 -10.362 0.152 1.00 77.94 126 SER A C 1
ATOM 973 O O . SER A 1 126 ? -4.219 -10.416 1.288 1.00 77.94 126 SER A O 1
ATOM 975 N N . LEU A 1 127 ? -4.488 -10.650 -0.928 1.00 84.25 127 LEU A N 1
ATOM 976 C CA . LEU A 1 127 ? -5.876 -11.120 -0.838 1.00 84.25 127 LEU A CA 1
ATOM 977 C C . LEU A 1 127 ? -5.987 -12.382 0.029 1.00 84.25 127 LEU A C 1
ATOM 979 O O . LEU A 1 127 ? -6.817 -12.445 0.931 1.00 84.25 127 LEU A O 1
ATOM 983 N N . GLN A 1 128 ? -5.157 -13.391 -0.235 1.00 87.69 128 GLN A N 1
ATOM 984 C CA . GLN A 1 128 ? -5.162 -14.647 0.511 1.00 87.69 128 GLN A CA 1
ATOM 985 C C . GLN A 1 128 ? -4.831 -14.436 1.995 1.00 87.69 128 GLN A C 1
ATOM 987 O O . GLN A 1 128 ? -5.477 -15.033 2.853 1.00 87.69 128 GLN A O 1
ATOM 992 N N . ALA A 1 129 ? -3.873 -13.561 2.311 1.00 80.19 129 ALA A N 1
ATOM 993 C CA . ALA A 1 129 ? -3.540 -13.212 3.688 1.00 80.19 129 ALA A CA 1
ATOM 994 C C . ALA A 1 129 ? -4.723 -12.555 4.420 1.00 80.19 129 ALA A C 1
ATOM 996 O O . ALA A 1 129 ? -5.001 -12.901 5.570 1.00 80.19 129 ALA A O 1
ATOM 997 N N . LEU A 1 130 ? -5.466 -11.666 3.754 1.00 80.06 130 LEU A N 1
ATOM 998 C CA . LEU A 1 130 ? -6.680 -11.062 4.312 1.00 80.06 130 LEU A CA 1
ATOM 999 C C . LEU A 1 130 ? -7.803 -12.090 4.491 1.00 80.06 130 LEU A C 1
ATOM 1001 O O . LEU A 1 130 ? -8.440 -12.132 5.540 1.00 80.06 130 LEU A O 1
ATOM 1005 N N . LEU A 1 131 ? -8.013 -12.970 3.508 1.00 84.19 131 LEU A N 1
ATOM 1006 C CA . LEU A 1 131 ? -9.000 -14.049 3.597 1.00 84.19 131 LEU A CA 1
ATOM 1007 C C . LEU A 1 131 ? -8.744 -14.956 4.808 1.00 84.19 131 LEU A C 1
ATOM 1009 O O . LEU A 1 131 ? -9.690 -15.299 5.514 1.00 84.19 131 LEU A O 1
ATOM 1013 N N . VAL A 1 132 ? -7.483 -15.296 5.084 1.00 77.06 132 VAL A N 1
ATOM 1014 C CA . VAL A 1 132 ? -7.106 -16.102 6.255 1.00 77.06 132 VAL A CA 1
ATOM 1015 C C . VAL A 1 132 ? -7.253 -15.304 7.551 1.00 77.06 132 VAL A C 1
ATOM 1017 O O . VAL A 1 132 ? -7.945 -15.740 8.465 1.00 77.06 132 VAL A O 1
ATOM 1020 N N . SER A 1 133 ? -6.610 -14.138 7.642 1.00 71.00 133 SER A N 1
ATOM 1021 C CA . SER A 1 133 ? -6.474 -13.399 8.907 1.00 71.00 133 SER A CA 1
ATOM 1022 C C . SER A 1 133 ? -7.740 -12.666 9.348 1.00 71.00 133 SER A C 1
ATOM 1024 O O . SER A 1 133 ? -7.957 -12.508 10.546 1.00 71.00 133 SER A O 1
ATOM 1026 N N . LYS A 1 134 ? -8.571 -12.211 8.403 1.00 72.94 134 LYS A N 1
ATOM 1027 C CA . LYS A 1 134 ? -9.773 -11.410 8.686 1.00 72.94 134 LYS A CA 1
ATOM 1028 C C . LYS A 1 134 ? -11.056 -12.208 8.530 1.00 72.94 134 LYS A C 1
ATOM 1030 O O . LYS A 1 134 ? -11.954 -12.083 9.350 1.00 72.94 134 LYS A O 1
ATOM 1035 N N . ALA A 1 135 ? -11.129 -13.067 7.514 1.00 73.81 135 ALA A N 1
ATOM 1036 C CA . ALA A 1 135 ? -12.336 -13.841 7.228 1.00 73.81 135 ALA A CA 1
ATOM 1037 C C . ALA A 1 135 ? -12.258 -15.314 7.674 1.00 73.81 135 ALA A C 1
ATOM 1039 O O . ALA A 1 135 ? -13.204 -16.073 7.439 1.00 73.81 135 ALA A O 1
ATOM 1040 N N . GLY A 1 136 ? -11.139 -15.743 8.274 1.00 80.56 136 GLY A N 1
ATOM 1041 C CA . GLY A 1 136 ? -10.939 -17.120 8.738 1.00 80.56 136 GLY A CA 1
ATOM 1042 C C . GLY A 1 136 ? -11.052 -18.165 7.625 1.00 80.56 136 GLY A C 1
ATOM 1043 O O . GLY A 1 136 ? -11.390 -19.317 7.888 1.00 80.56 136 GLY A O 1
ATOM 1044 N N . GLN A 1 137 ? -10.850 -17.768 6.366 1.00 87.94 137 GLN A N 1
ATOM 1045 C CA . GLN A 1 137 ? -11.049 -18.642 5.220 1.00 87.94 137 GLN A CA 1
ATOM 1046 C C . GLN A 1 137 ? -9.811 -19.480 4.928 1.00 87.94 137 GLN A C 1
ATOM 1048 O O . GLN A 1 137 ? -8.672 -19.020 4.992 1.00 87.94 137 GLN A O 1
ATOM 1053 N N . TYR A 1 138 ? -10.055 -20.712 4.500 1.00 88.38 138 TYR A N 1
ATOM 1054 C CA . TYR A 1 138 ? -9.017 -21.580 3.974 1.00 88.38 138 TYR A CA 1
ATOM 1055 C C . TYR A 1 138 ? -8.700 -21.222 2.518 1.00 88.38 138 TYR A C 1
ATOM 1057 O O . TYR A 1 138 ? -9.577 -21.268 1.657 1.00 88.38 138 TYR A O 1
ATOM 1065 N N . VAL A 1 139 ? -7.435 -20.910 2.228 1.00 89.94 139 VAL A N 1
ATOM 1066 C CA . VAL A 1 139 ? -6.974 -20.512 0.882 1.00 89.94 139 VAL A CA 1
ATOM 1067 C C . VAL A 1 139 ? -6.139 -21.580 0.175 1.00 89.94 139 VAL A C 1
ATOM 1069 O O . VAL A 1 139 ? -5.677 -21.352 -0.938 1.00 89.94 139 VAL A O 1
ATOM 1072 N N . GLY A 1 140 ? -5.994 -22.761 0.780 1.00 93.06 140 GLY A N 1
ATOM 1073 C CA . GLY A 1 140 ? -5.210 -23.872 0.245 1.00 93.06 140 GLY A CA 1
ATOM 1074 C C . GLY A 1 140 ? -4.136 -24.366 1.219 1.00 93.06 140 GLY A C 1
ATOM 1075 O O . GLY A 1 140 ? -3.844 -23.711 2.220 1.00 93.06 140 GLY A O 1
ATOM 1076 N N . PRO A 1 141 ? -3.521 -25.526 0.938 1.00 87.31 141 PRO A N 1
ATOM 1077 C CA . PRO A 1 141 ? -2.600 -26.186 1.866 1.00 87.31 141 PRO A CA 1
ATOM 1078 C C . PRO A 1 141 ? -1.271 -25.441 2.021 1.00 87.31 141 PRO A C 1
ATOM 1080 O O . PRO A 1 141 ? -0.588 -25.614 3.022 1.00 87.31 141 PRO A O 1
ATOM 1083 N N . LYS A 1 142 ? -0.910 -24.608 1.039 1.00 84.06 142 LYS A N 1
ATOM 1084 C CA . LYS A 1 142 ? 0.305 -23.784 1.051 1.00 84.06 142 LYS A CA 1
ATOM 1085 C C . LYS A 1 142 ? 0.092 -22.408 1.692 1.00 84.06 142 LYS A C 1
ATOM 1087 O O . LYS A 1 142 ? 1.030 -21.619 1.741 1.00 84.06 142 LYS A O 1
ATOM 1092 N N . GLY A 1 143 ? -1.120 -22.115 2.170 1.00 88.31 143 GLY A N 1
ATOM 1093 C CA . GLY A 1 143 ? -1.469 -20.784 2.658 1.00 88.31 143 GLY A CA 1
ATOM 1094 C C . GLY A 1 143 ? -1.419 -19.730 1.540 1.00 88.31 143 GLY A C 1
ATOM 1095 O O . GLY A 1 143 ? -1.709 -20.062 0.390 1.00 88.31 143 GLY A O 1
ATOM 1096 N N . PRO A 1 144 ? -1.089 -18.465 1.862 1.00 85.19 144 PRO A N 1
ATOM 1097 C CA . PRO A 1 144 ? -0.948 -17.389 0.882 1.00 85.19 144 PRO A CA 1
ATOM 1098 C C . PRO A 1 144 ? 0.242 -17.618 -0.068 1.00 85.19 144 PRO A C 1
ATOM 1100 O O . PRO A 1 144 ? 1.367 -17.186 0.188 1.00 85.19 144 PRO A O 1
ATOM 1103 N N . ASP A 1 145 ? -0.004 -18.314 -1.174 1.00 77.06 145 ASP A N 1
ATOM 1104 C CA . ASP A 1 145 ? 0.994 -18.695 -2.178 1.00 77.06 145 ASP A CA 1
ATOM 1105 C C . ASP A 1 145 ? 1.048 -17.748 -3.388 1.00 77.06 145 ASP A C 1
ATOM 1107 O O . ASP A 1 145 ? 1.898 -17.902 -4.266 1.00 77.06 145 ASP A O 1
ATOM 1111 N N . GLY A 1 146 ? 0.164 -16.750 -3.436 1.00 77.50 146 GLY A N 1
ATOM 1112 C CA . GLY A 1 146 ? 0.076 -15.797 -4.536 1.00 77.50 146 GLY A CA 1
ATOM 1113 C C . GLY A 1 146 ? -0.535 -16.374 -5.809 1.00 77.50 146 GLY A C 1
ATOM 1114 O O . GLY A 1 146 ? -0.369 -15.771 -6.867 1.00 77.50 146 GLY A O 1
ATOM 1115 N N . VAL A 1 147 ? -1.232 -17.514 -5.741 1.00 88.44 147 VAL A N 1
ATOM 1116 C CA . VAL A 1 147 ? -1.928 -18.129 -6.878 1.00 88.44 147 VAL A CA 1
ATOM 1117 C C . VAL A 1 147 ? -3.424 -18.212 -6.601 1.00 88.44 147 VAL A C 1
ATOM 1119 O O . VAL A 1 147 ? -3.875 -18.906 -5.694 1.00 88.44 147 VAL A O 1
ATOM 1122 N N . PHE A 1 148 ? -4.230 -17.562 -7.441 1.00 90.19 148 PHE A N 1
ATOM 1123 C CA . PHE A 1 148 ? -5.678 -17.533 -7.278 1.00 90.19 148 PHE A CA 1
ATOM 1124 C C . PHE A 1 148 ? -6.274 -18.823 -7.850 1.00 90.19 148 PHE A C 1
ATOM 1126 O O . PHE A 1 148 ? -6.823 -18.862 -8.951 1.00 90.19 148 PHE A O 1
ATOM 1133 N N . GLY A 1 149 ? -6.121 -19.912 -7.100 1.00 92.31 149 GLY A N 1
ATOM 1134 C CA . GLY A 1 149 ? -6.651 -21.229 -7.435 1.00 92.31 149 GLY A CA 1
ATOM 1135 C C . GLY A 1 149 ? -8.059 -21.476 -6.890 1.00 92.31 149 GLY A C 1
ATOM 1136 O O . GLY A 1 149 ? -8.712 -20.597 -6.326 1.00 92.31 149 GLY A O 1
ATOM 1137 N N . ARG A 1 150 ? -8.518 -22.727 -7.007 1.00 96.88 150 ARG A N 1
ATOM 1138 C CA . ARG A 1 150 ? -9.852 -23.165 -6.553 1.00 96.88 150 ARG A CA 1
ATOM 1139 C C . ARG A 1 150 ? -10.145 -22.865 -5.081 1.00 96.88 150 ARG A C 1
ATOM 1141 O O . ARG A 1 150 ? -11.273 -22.510 -4.749 1.00 96.88 150 ARG A O 1
ATOM 1148 N N . ALA A 1 151 ? -9.153 -23.022 -4.204 1.00 93.94 151 ALA A N 1
ATOM 1149 C CA . ALA A 1 151 ? -9.330 -22.765 -2.777 1.00 93.94 151 ALA A CA 1
ATOM 1150 C C . ALA A 1 151 ? -9.545 -21.266 -2.501 1.00 93.94 151 ALA A C 1
ATOM 1152 O O . ALA A 1 151 ? -10.474 -20.904 -1.786 1.00 93.94 151 ALA A O 1
ATOM 1153 N N . THR A 1 152 ? -8.768 -20.392 -3.148 1.00 95.06 152 THR A N 1
ATOM 1154 C CA . THR A 1 152 ? -8.948 -18.934 -3.065 1.00 95.06 152 THR A CA 1
ATOM 1155 C C . THR A 1 152 ? -10.287 -18.484 -3.660 1.00 95.06 152 THR A C 1
ATOM 1157 O O . THR A 1 152 ? -10.974 -17.680 -3.041 1.00 95.06 152 THR A O 1
ATOM 1160 N N . ASP A 1 153 ? -10.717 -19.040 -4.799 1.00 96.56 153 ASP A N 1
ATOM 1161 C CA . ASP A 1 153 ? -12.047 -18.758 -5.378 1.00 96.56 153 ASP A CA 1
ATOM 1162 C C . ASP A 1 153 ? -13.186 -19.153 -4.433 1.00 96.56 153 ASP A C 1
ATOM 1164 O O . ASP A 1 153 ? -14.093 -18.355 -4.190 1.00 96.56 153 ASP A O 1
ATOM 1168 N N . SER A 1 154 ? -13.093 -20.331 -3.815 1.00 94.50 154 SER A N 1
ATOM 1169 C CA . SER A 1 154 ? -14.079 -20.784 -2.827 1.00 94.50 154 SER A CA 1
ATOM 1170 C C . SER A 1 154 ? -14.138 -19.842 -1.617 1.00 94.50 154 SER A C 1
ATOM 1172 O O . SER A 1 154 ? -15.224 -19.444 -1.198 1.00 94.50 154 SER A O 1
ATOM 1174 N N . ALA A 1 155 ? -12.979 -19.424 -1.099 1.00 93.69 155 ALA A N 1
ATOM 1175 C CA . ALA A 1 155 ? -12.878 -18.467 0.001 1.00 93.69 155 ALA A CA 1
ATOM 1176 C C . ALA A 1 155 ? -13.508 -17.106 -0.345 1.00 93.69 155 ALA A C 1
ATOM 1178 O O . ALA A 1 155 ? -14.285 -16.563 0.442 1.00 93.69 155 ALA A O 1
ATOM 1179 N N . VAL A 1 156 ? -13.235 -16.572 -1.540 1.00 95.25 156 VAL A N 1
ATOM 1180 C CA . VAL A 1 156 ? -13.829 -15.309 -2.007 1.00 95.25 156 VAL A CA 1
ATOM 1181 C C . VAL A 1 156 ? -15.346 -15.421 -2.102 1.00 95.25 156 VAL A C 1
ATOM 1183 O O . VAL A 1 156 ? -16.056 -14.541 -1.617 1.00 95.25 156 VAL A O 1
ATOM 1186 N N . ARG A 1 157 ? -15.863 -16.510 -2.676 1.00 93.88 157 ARG A N 1
ATOM 1187 C CA . ARG A 1 157 ? -17.312 -16.729 -2.792 1.00 93.88 157 ARG A CA 1
ATOM 1188 C C . ARG A 1 157 ? -17.993 -16.831 -1.431 1.00 93.88 157 ARG A C 1
ATOM 1190 O O . ARG A 1 157 ? -19.097 -16.313 -1.273 1.00 93.88 157 ARG A O 1
ATOM 1197 N N . ASN A 1 158 ? -17.341 -17.443 -0.444 1.00 87.38 158 ASN A N 1
ATOM 1198 C CA . ASN A 1 158 ? -17.855 -17.499 0.924 1.00 87.38 158 ASN A CA 1
ATOM 1199 C C . ASN A 1 158 ? -17.957 -16.107 1.550 1.00 87.38 158 ASN A C 1
ATOM 1201 O O . ASN A 1 158 ? -18.997 -15.776 2.113 1.00 87.38 158 ASN A O 1
ATOM 1205 N N . VAL A 1 159 ? -16.922 -15.274 1.399 1.00 87.06 159 VAL A N 1
ATOM 1206 C CA . VAL A 1 159 ? -16.948 -13.877 1.863 1.00 87.06 159 VAL A CA 1
ATOM 1207 C C . VAL A 1 159 ? -18.051 -13.097 1.157 1.00 87.06 159 VAL A C 1
ATOM 1209 O O . VAL A 1 159 ? -18.872 -12.459 1.809 1.00 87.06 159 VAL A O 1
ATOM 1212 N N . GLN A 1 160 ? -18.131 -13.187 -0.171 1.00 92.56 160 GLN A N 1
ATOM 1213 C CA . GLN A 1 160 ? -19.184 -12.524 -0.938 1.00 92.56 160 GLN A CA 1
ATOM 1214 C C . GLN A 1 160 ? -20.577 -12.940 -0.451 1.00 92.56 160 GLN A C 1
ATOM 1216 O O . GLN A 1 160 ? -21.431 -12.083 -0.245 1.00 92.56 160 GLN A O 1
ATOM 1221 N N . LYS A 1 161 ? -20.793 -14.236 -0.200 1.00 87.44 161 LYS A N 1
ATOM 1222 C CA . LYS A 1 161 ? -22.053 -14.753 0.340 1.00 87.44 161 LYS A CA 1
ATOM 1223 C C . LYS A 1 161 ? -22.343 -14.213 1.741 1.00 87.44 161 LYS A C 1
ATOM 1225 O O . LYS A 1 161 ? -23.473 -13.813 2.002 1.00 87.44 161 LYS A O 1
ATOM 1230 N N . PHE A 1 162 ? -21.344 -14.190 2.622 1.00 81.88 162 PHE A N 1
ATOM 1231 C CA . PHE A 1 162 ? -21.481 -13.708 3.997 1.00 81.88 162 PHE A CA 1
ATOM 1232 C C . PHE A 1 162 ? -21.903 -12.234 4.052 1.00 81.88 162 PHE A C 1
ATOM 1234 O O . PHE A 1 162 ? -22.793 -11.875 4.815 1.00 81.88 162 PHE A O 1
ATOM 1241 N N . PHE A 1 163 ? -21.331 -11.399 3.182 1.00 78.75 163 PHE A N 1
ATOM 1242 C CA . PHE A 1 163 ? -21.646 -9.970 3.097 1.00 78.75 163 PHE A CA 1
ATOM 1243 C C . PHE A 1 163 ? -22.816 -9.634 2.153 1.00 78.75 163 PHE A C 1
ATOM 1245 O O . PHE A 1 163 ? -23.057 -8.461 1.872 1.00 78.75 163 PHE A O 1
ATOM 1252 N N . GLY A 1 164 ? -23.544 -10.631 1.636 1.00 85.31 164 GLY A N 1
ATOM 1253 C CA . GLY A 1 164 ? -24.688 -10.404 0.743 1.00 85.31 164 GLY A CA 1
ATOM 1254 C C . GLY A 1 164 ? -24.320 -9.773 -0.607 1.00 85.31 164 GLY A C 1
ATOM 1255 O O . GLY A 1 164 ? -25.142 -9.106 -1.235 1.00 85.31 164 GLY A O 1
ATOM 1256 N N . LEU A 1 165 ? -23.079 -9.958 -1.060 1.00 84.56 165 LEU A N 1
ATOM 1257 C CA . LEU A 1 165 ? -22.606 -9.508 -2.364 1.00 84.56 165 LEU A CA 1
ATOM 1258 C C . LEU A 1 165 ? -23.005 -10.495 -3.468 1.00 84.56 165 LEU A C 1
ATOM 1260 O O . LEU A 1 165 ? -23.353 -11.652 -3.226 1.00 84.56 165 LEU A O 1
ATOM 1264 N N . LYS A 1 166 ? -22.876 -10.054 -4.724 1.00 86.38 166 LYS A N 1
ATOM 1265 C CA . LYS A 1 166 ? -22.921 -10.964 -5.873 1.00 86.38 166 LYS A CA 1
ATOM 1266 C C . LYS A 1 166 ? -21.797 -12.000 -5.736 1.00 86.38 166 LYS A C 1
ATOM 1268 O O . LYS A 1 166 ? -20.63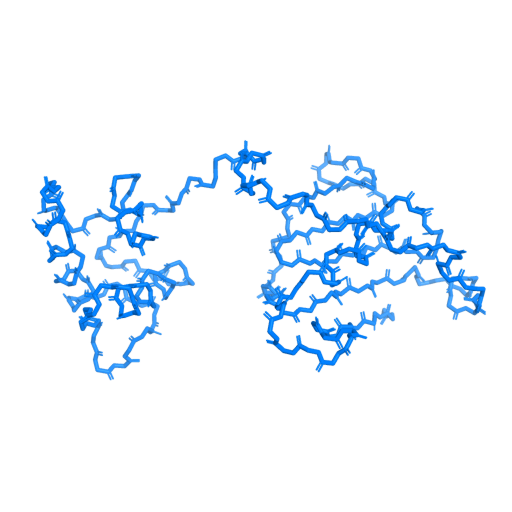1 -11.631 -5.649 1.00 86.38 166 LYS A O 1
ATOM 1273 N N . VAL A 1 167 ? -22.156 -13.284 -5.744 1.00 94.31 167 VAL A N 1
ATOM 1274 C CA . VAL A 1 167 ? -21.219 -14.406 -5.569 1.00 94.31 167 VAL A CA 1
ATOM 1275 C C . VAL A 1 167 ? -20.616 -14.819 -6.916 1.00 94.31 167 VAL A C 1
ATOM 1277 O O . VAL A 1 167 ? -20.935 -15.869 -7.474 1.00 94.31 167 VAL A O 1
ATOM 1280 N N . ASP A 1 168 ? -19.782 -13.959 -7.492 1.00 86.38 168 ASP A N 1
ATOM 1281 C CA . ASP A 1 168 ? -19.139 -14.183 -8.793 1.00 86.38 168 ASP A CA 1
ATOM 1282 C C . ASP A 1 168 ? -17.684 -14.670 -8.699 1.00 86.38 168 ASP A C 1
ATOM 1284 O O . ASP A 1 168 ? -17.146 -15.142 -9.703 1.00 86.38 168 ASP A O 1
ATOM 1288 N N . GLY A 1 169 ? -17.080 -14.662 -7.506 1.00 89.31 169 GLY A N 1
ATOM 1289 C CA . GLY A 1 169 ? -15.678 -15.040 -7.288 1.00 89.31 169 GLY A CA 1
ATOM 1290 C C . GLY A 1 169 ? -14.674 -13.979 -7.749 1.00 89.31 169 GLY A C 1
ATOM 1291 O O . GLY A 1 169 ? -13.477 -14.254 -7.804 1.00 89.31 169 GLY A O 1
ATOM 1292 N N . ILE A 1 170 ? -15.143 -12.774 -8.092 1.00 86.75 170 ILE A N 1
ATOM 1293 C CA . ILE A 1 170 ? -14.308 -11.655 -8.528 1.00 86.75 170 ILE A CA 1
ATOM 1294 C C . ILE A 1 170 ? -14.126 -10.683 -7.362 1.00 86.75 170 ILE A C 1
ATOM 1296 O O . ILE A 1 170 ? -15.087 -10.130 -6.828 1.00 86.75 170 ILE A O 1
ATOM 1300 N N . VAL A 1 171 ? -12.876 -10.420 -6.991 1.00 82.38 171 VAL A N 1
ATOM 1301 C CA . VAL A 1 171 ? -12.544 -9.444 -5.953 1.00 82.38 171 VAL A CA 1
ATOM 1302 C C . VAL A 1 171 ? -12.350 -8.085 -6.602 1.00 82.38 171 VAL A C 1
ATOM 1304 O O . VAL A 1 171 ? -11.327 -7.826 -7.226 1.00 82.38 171 VAL A O 1
ATOM 1307 N N . GLY A 1 172 ? -13.355 -7.224 -6.475 1.00 77.69 172 GLY A N 1
ATOM 1308 C CA . GLY A 1 172 ? -13.321 -5.851 -6.977 1.00 77.69 172 GLY A CA 1
ATOM 1309 C C . GLY A 1 172 ? -13.724 -4.835 -5.914 1.00 77.69 172 GLY A C 1
ATOM 1310 O O . GLY A 1 172 ? -13.727 -5.127 -4.719 1.00 77.69 172 GLY A O 1
ATOM 1311 N N . GLU A 1 173 ? -14.117 -3.644 -6.362 1.00 78.62 173 GLU A N 1
ATOM 1312 C CA . GLU A 1 173 ? -14.430 -2.475 -5.520 1.00 78.62 173 GLU A CA 1
ATOM 1313 C C . GLU A 1 173 ? -15.434 -2.756 -4.391 1.00 78.62 173 GLU A C 1
ATOM 1315 O O . GLU A 1 173 ? -15.384 -2.108 -3.351 1.00 78.62 173 GLU A O 1
ATOM 1320 N N . LYS A 1 174 ? -16.327 -3.738 -4.570 1.00 72.62 174 LYS A N 1
ATOM 1321 C CA . LYS A 1 174 ? -17.314 -4.138 -3.556 1.00 72.62 174 LYS A CA 1
ATOM 1322 C C . LYS A 1 174 ? -16.816 -5.214 -2.592 1.00 72.62 174 LYS A C 1
ATOM 1324 O O . LYS A 1 174 ? -17.309 -5.283 -1.477 1.00 72.62 174 LYS A O 1
ATOM 1329 N N . THR A 1 175 ? -15.877 -6.061 -3.009 1.00 78.88 175 THR A N 1
ATOM 1330 C CA . THR A 1 175 ? -15.404 -7.200 -2.205 1.00 78.88 175 THR A CA 1
ATOM 1331 C C . THR A 1 175 ? -14.234 -6.812 -1.314 1.00 78.88 175 THR A C 1
ATOM 1333 O O . THR A 1 175 ? -14.183 -7.245 -0.169 1.00 78.88 175 THR A O 1
ATOM 1336 N N . TRP A 1 176 ? -13.322 -5.968 -1.805 1.00 80.19 176 TRP A N 1
ATOM 1337 C CA . TRP A 1 176 ? -12.170 -5.515 -1.028 1.00 80.19 176 TRP A CA 1
ATOM 1338 C C . TRP A 1 176 ? -12.541 -4.881 0.320 1.00 80.19 176 TRP A C 1
ATOM 1340 O O . TRP A 1 176 ? -11.976 -5.312 1.322 1.00 80.19 176 TRP A O 1
ATOM 1350 N N . PRO A 1 177 ? -13.500 -3.933 0.404 1.00 76.38 177 PRO A N 1
ATOM 1351 C CA . PRO A 1 177 ? -13.861 -3.307 1.676 1.00 76.38 177 PRO A CA 1
ATOM 1352 C C . PRO A 1 177 ? -14.313 -4.310 2.743 1.00 76.38 177 PRO A C 1
ATOM 1354 O O . PRO A 1 177 ? -14.030 -4.111 3.917 1.00 76.38 177 PRO A O 1
ATOM 1357 N N . CYS A 1 178 ? -14.962 -5.405 2.338 1.00 71.38 178 CYS A N 1
ATOM 1358 C CA . CYS A 1 1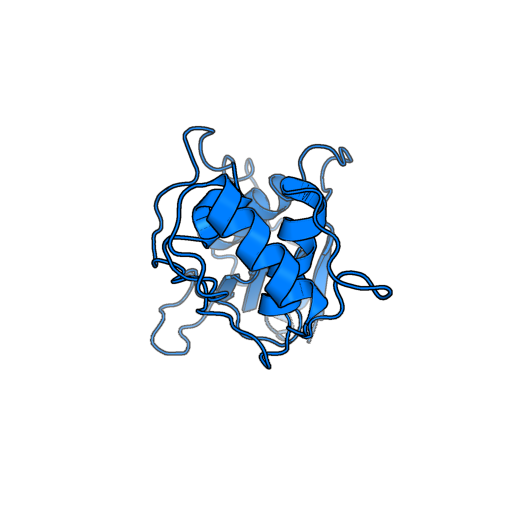78 ? -15.461 -6.440 3.244 1.00 71.38 178 CYS A CA 1
ATOM 1359 C C . CYS A 1 178 ? -14.355 -7.250 3.934 1.00 71.38 178 CYS A C 1
ATOM 1361 O O . CYS A 1 178 ? -14.631 -7.921 4.919 1.00 71.38 178 CYS A O 1
ATOM 1363 N N . LEU A 1 179 ? -13.121 -7.208 3.428 1.00 69.62 179 LEU A N 1
ATOM 1364 C CA . LEU A 1 179 ? -11.978 -7.905 4.024 1.00 69.62 179 LEU A CA 1
ATOM 1365 C C . LEU A 1 179 ? -11.228 -7.055 5.061 1.00 69.62 179 LEU A C 1
ATOM 1367 O O . LEU A 1 179 ? -10.300 -7.556 5.689 1.00 69.62 179 LEU A O 1
ATOM 1371 N N . PHE A 1 180 ? -11.605 -5.783 5.229 1.00 65.06 180 PHE A N 1
ATOM 1372 C CA . PHE A 1 180 ? -10.994 -4.853 6.187 1.00 65.06 180 PHE A CA 1
ATOM 1373 C C . PHE A 1 180 ? -11.891 -4.543 7.398 1.00 65.06 180 PHE A C 1
ATOM 1375 O O . PHE A 1 180 ? -11.475 -3.766 8.260 1.00 65.06 180 PHE A O 1
ATOM 1382 N N . LEU A 1 181 ? -13.103 -5.108 7.439 1.00 58.19 181 LEU A N 1
ATOM 1383 C CA . LEU A 1 181 ? -14.065 -4.994 8.542 1.00 58.19 181 LEU A CA 1
ATOM 1384 C C . LEU A 1 181 ? -13.819 -6.089 9.583 1.00 58.19 181 LEU A C 1
ATOM 1386 O O . LEU A 1 181 ? -13.949 -5.768 10.782 1.00 58.19 181 LEU A O 1
#

Secondary structure (DSSP, 8-state):
--EEEEES-SSS-TTSTTHHHHHHHHHHHHHT-TTEEEEEETTEEEESS-BTTBPTT--EE--SS---TTEEEEEEPSSHHHHH--S-S--SPPPPPPPSS-S-----------B-TT-BSHHHHHHHHHHHHTT-----TTSS-SB--HHHHHHHHHHHHHTT---SS-BSTTTGGGG--

Foldseek 3Di:
DDKDKAWQPPPPDPPPQRQVQVLQQVQLLVLLPQFFAKKDAQQKIFGCQDDPNRGHSDIDGHPDPDRRHTIMITDTDPDPVSVVDPPDSDDDDGHHGDDPPDPDDPDPPPQLDWDAAAFFDDSQLVLQVLLCPQVVAFQDPVGSPRHRHPRVLVSQLVLCVVVVHDSPSIDGPVSVVSSVD

pLDDT: mean 70.76, std 16.73, range [31.52, 96.88]